Protein AF-A0A1I3HPT5-F1 (afdb_monomer_lite)

pLDDT: mean 76.5, std 12.19, range [55.25, 94.31]

Radius of gyration: 19.52 Å; chains: 1; bounding box: 48×18×49 Å

Structure (mmCIF, N/CA/C/O backbone):
data_AF-A0A1I3HPT5-F1
#
_entry.id   AF-A0A1I3HPT5-F1
#
loop_
_atom_site.group_PDB
_atom_site.id
_atom_site.type_symbol
_atom_site.label_atom_id
_atom_site.label_alt_id
_atom_site.label_comp_id
_atom_site.label_asym_id
_atom_site.label_entity_id
_atom_site.label_seq_id
_atom_site.pdbx_PDB_ins_code
_atom_site.Cartn_x
_atom_site.Cartn_y
_atom_site.Cartn_z
_atom_site.occupancy
_atom_site.B_iso_or_equiv
_atom_site.auth_seq_id
_atom_site.auth_comp_id
_atom_site.auth_asym_id
_atom_site.auth_atom_id
_atom_site.pdbx_PDB_model_num
ATOM 1 N N . MET A 1 1 ? -10.972 7.142 25.214 1.00 55.25 1 MET A N 1
ATOM 2 C CA . MET A 1 1 ? -11.167 6.105 24.166 1.00 55.25 1 MET A CA 1
ATOM 3 C C . MET A 1 1 ? -10.017 6.239 23.173 1.00 55.25 1 MET A C 1
ATOM 5 O O . MET A 1 1 ? -10.200 6.657 22.036 1.00 55.25 1 MET A O 1
ATOM 9 N N . GLU A 1 2 ? -8.809 5.915 23.626 1.00 59.56 2 GLU A N 1
ATOM 10 C CA . GLU A 1 2 ? -7.577 5.978 22.830 1.00 59.56 2 GLU A CA 1
ATOM 11 C C . GLU A 1 2 ? -7.572 4.961 21.674 1.00 59.56 2 GLU A C 1
ATOM 13 O O . GLU A 1 2 ? -7.059 5.252 20.595 1.00 59.56 2 GLU A O 1
ATOM 18 N N . SER A 1 3 ? -8.214 3.797 21.845 1.00 74.75 3 SER A N 1
ATOM 19 C CA . SER A 1 3 ? -8.089 2.670 20.905 1.00 74.75 3 SER A CA 1
ATOM 20 C C . SER A 1 3 ? -8.664 2.939 19.507 1.00 74.75 3 SER A C 1
ATOM 22 O O . SER A 1 3 ? -8.081 2.514 18.508 1.00 74.75 3 SER A O 1
ATOM 24 N N . THR A 1 4 ? -9.772 3.677 19.402 1.00 80.12 4 THR A N 1
ATOM 25 C CA . THR A 1 4 ? -10.403 3.974 18.105 1.00 80.12 4 THR A CA 1
ATOM 26 C C . THR A 1 4 ? -9.584 4.986 17.301 1.00 80.12 4 THR A C 1
ATOM 28 O O . THR A 1 4 ? -9.388 4.813 16.098 1.00 80.12 4 THR A O 1
ATOM 31 N N . ASN A 1 5 ? -9.047 6.017 17.961 1.00 87.25 5 ASN A N 1
ATOM 32 C CA . ASN A 1 5 ? -8.221 7.036 17.308 1.00 87.25 5 ASN A CA 1
ATOM 33 C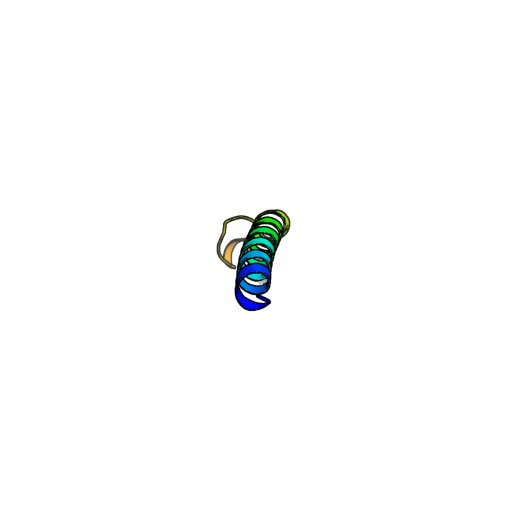 C . ASN A 1 5 ? -6.879 6.465 16.835 1.00 87.25 5 ASN A C 1
ATOM 35 O O . ASN A 1 5 ? -6.417 6.789 15.736 1.00 87.25 5 ASN A O 1
ATOM 39 N N . GLU A 1 6 ? -6.277 5.571 17.620 1.00 86.00 6 GLU A N 1
ATOM 40 C CA . GLU A 1 6 ? -5.066 4.856 17.218 1.00 86.00 6 GLU A CA 1
ATOM 41 C C . GLU A 1 6 ? -5.299 3.963 15.999 1.00 86.00 6 GLU A C 1
ATOM 43 O O . GLU A 1 6 ? -4.477 3.946 15.079 1.00 86.00 6 GLU A O 1
ATOM 48 N N . PHE A 1 7 ? -6.422 3.241 15.959 1.00 90.06 7 PHE A N 1
ATOM 49 C CA . PHE A 1 7 ? -6.776 2.397 14.821 1.00 90.06 7 PHE A CA 1
ATOM 50 C C . PHE A 1 7 ? -6.932 3.224 13.539 1.00 90.06 7 PHE A C 1
ATOM 52 O O . PHE A 1 7 ? -6.291 2.931 12.528 1.00 90.06 7 PHE A O 1
ATOM 59 N N . VAL A 1 8 ? -7.708 4.311 13.598 1.00 91.25 8 VAL A N 1
ATOM 60 C CA . VAL A 1 8 ? -7.897 5.225 12.460 1.00 91.25 8 VAL A CA 1
ATOM 61 C C . VAL A 1 8 ? -6.562 5.816 11.999 1.00 91.25 8 VAL A C 1
ATOM 63 O O . VAL A 1 8 ? -6.296 5.883 10.797 1.00 91.25 8 VAL A O 1
ATOM 66 N N . SER A 1 9 ? -5.690 6.196 12.935 1.00 90.06 9 SER A N 1
ATOM 67 C CA . SER A 1 9 ? -4.363 6.733 12.615 1.00 90.06 9 SER A CA 1
ATOM 68 C C . SER A 1 9 ? -3.478 5.695 11.923 1.00 90.06 9 SER A C 1
ATOM 70 O O . SER A 1 9 ? -2.836 6.003 10.919 1.00 90.06 9 SER A O 1
ATOM 72 N N . LYS A 1 10 ? -3.486 4.440 12.391 1.00 91.56 10 LYS A N 1
ATOM 73 C CA . LYS A 1 10 ? -2.749 3.334 11.754 1.00 91.56 10 LYS A CA 1
ATOM 74 C C . LYS A 1 10 ? -3.239 3.072 10.329 1.00 91.56 10 LYS A C 1
ATOM 76 O O . LYS A 1 10 ? -2.407 2.923 9.435 1.00 91.56 10 LYS A O 1
ATOM 81 N N . VAL A 1 11 ? -4.554 3.079 10.097 1.00 94.31 11 VAL A N 1
ATOM 82 C CA . VAL A 1 11 ? -5.132 2.895 8.753 1.00 94.31 11 VAL A CA 1
ATOM 83 C C . VAL A 1 11 ? -4.698 4.017 7.808 1.00 94.31 11 VAL A C 1
ATOM 85 O O . VAL A 1 11 ? -4.181 3.735 6.726 1.00 94.31 11 VAL A O 1
ATOM 88 N N . LYS A 1 12 ? -4.825 5.282 8.230 1.00 94.25 12 LYS A N 1
ATOM 89 C CA . LYS A 1 12 ? -4.395 6.442 7.427 1.00 94.25 12 LYS A CA 1
ATOM 90 C C . LYS A 1 12 ? -2.902 6.381 7.094 1.00 94.25 12 LYS A C 1
ATOM 92 O O . LYS A 1 12 ? -2.510 6.582 5.945 1.00 94.25 12 LYS A O 1
ATOM 97 N N . ASN A 1 13 ? -2.067 6.034 8.074 1.00 92.56 13 ASN A N 1
ATOM 98 C CA . ASN A 1 13 ? -0.623 5.904 7.880 1.00 92.56 13 ASN A CA 1
ATOM 99 C C . ASN A 1 13 ? -0.262 4.780 6.897 1.00 92.56 13 ASN A C 1
ATOM 101 O O . ASN A 1 13 ? 0.641 4.945 6.074 1.00 92.56 13 ASN A O 1
ATOM 105 N N . ALA A 1 14 ? -0.968 3.648 6.952 1.00 91.31 14 ALA A N 1
ATOM 106 C CA . ALA A 1 14 ? -0.758 2.536 6.030 1.00 91.31 14 ALA A CA 1
ATOM 107 C C . ALA A 1 14 ? -1.094 2.923 4.580 1.00 91.31 14 ALA A C 1
ATOM 109 O O . ALA A 1 14 ? -0.303 2.647 3.675 1.00 91.31 14 ALA A O 1
ATOM 110 N N . GLN A 1 15 ? -2.216 3.620 4.372 1.00 90.06 15 GLN A N 1
ATOM 111 C CA . GLN A 1 15 ? -2.636 4.114 3.056 1.00 90.06 15 GLN A CA 1
ATOM 112 C C . GLN A 1 15 ? -1.623 5.113 2.482 1.00 90.06 15 GLN A C 1
ATOM 114 O O . GLN A 1 15 ? -1.119 4.908 1.378 1.00 90.06 15 GLN A O 1
ATOM 119 N N . ALA A 1 16 ? -1.214 6.114 3.269 1.00 91.12 16 ALA A N 1
ATOM 120 C CA . ALA A 1 16 ? -0.224 7.106 2.846 1.00 91.12 16 ALA A CA 1
ATOM 121 C C . ALA A 1 16 ? 1.134 6.470 2.490 1.00 91.12 16 ALA A C 1
ATOM 123 O O . ALA A 1 16 ? 1.788 6.858 1.519 1.00 91.12 16 ALA A O 1
ATOM 124 N N . LYS A 1 17 ? 1.573 5.457 3.250 1.00 87.75 17 LYS A N 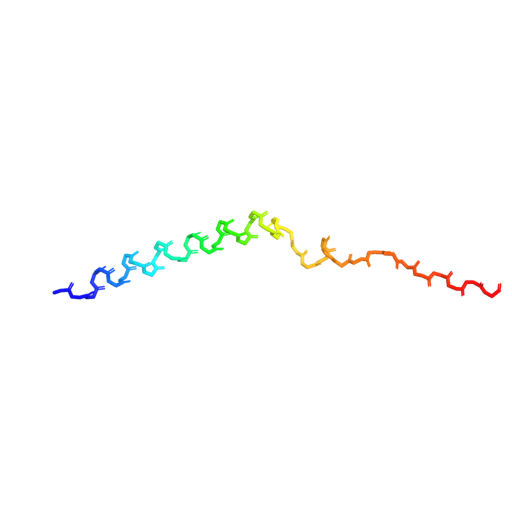1
ATOM 125 C CA . LYS A 1 17 ? 2.800 4.705 2.943 1.00 87.75 17 LYS A CA 1
ATOM 126 C C . LYS A 1 17 ? 2.669 3.933 1.632 1.00 87.75 17 LYS A C 1
ATOM 128 O O . LYS A 1 17 ? 3.611 3.906 0.841 1.00 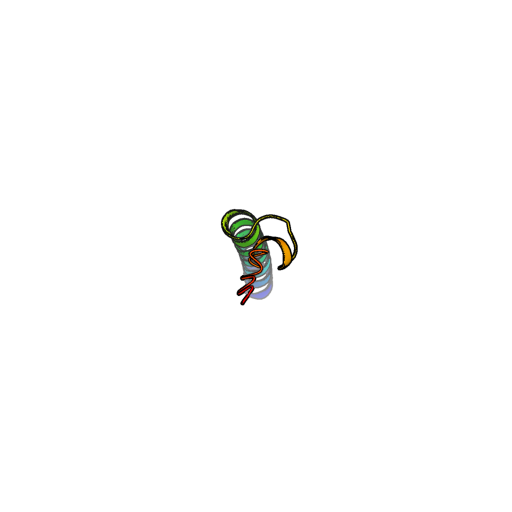87.75 17 LYS A O 1
ATOM 133 N N . GLN A 1 18 ? 1.518 3.313 1.389 1.00 85.56 18 GLN A N 1
ATOM 134 C CA . GLN A 1 18 ? 1.263 2.581 0.155 1.00 85.56 18 GLN A CA 1
ATOM 135 C C . GLN A 1 18 ? 1.251 3.513 -1.063 1.00 85.56 18 GLN A C 1
ATOM 137 O O . GLN A 1 18 ? 1.838 3.169 -2.087 1.00 85.56 18 GLN A O 1
ATOM 142 N N . GLU A 1 19 ? 0.641 4.692 -0.956 1.00 86.00 19 GLU A N 1
ATOM 143 C CA . GLU A 1 19 ? 0.650 5.715 -2.009 1.00 86.00 19 GLU A CA 1
ATOM 144 C C . GLU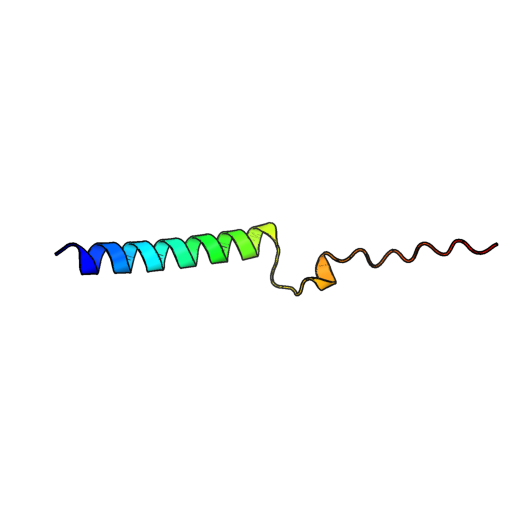 A 1 19 ? 2.062 6.207 -2.313 1.00 86.00 19 GLU A C 1
ATOM 146 O O . GLU A 1 19 ? 2.472 6.202 -3.473 1.00 86.00 19 GLU A O 1
ATOM 151 N N . LYS A 1 20 ? 2.849 6.533 -1.280 1.00 86.62 20 LYS A N 1
ATOM 152 C CA . LYS A 1 20 ? 4.261 6.911 -1.445 1.00 86.62 20 LYS A CA 1
ATOM 153 C C . LYS A 1 20 ? 5.071 5.805 -2.113 1.00 86.62 20 LYS A C 1
ATOM 155 O O . LYS A 1 20 ? 5.837 6.076 -3.032 1.00 86.62 20 LYS A O 1
ATOM 160 N N . ASN A 1 21 ? 4.876 4.554 -1.704 1.00 82.38 21 ASN A N 1
ATOM 161 C CA . ASN A 1 21 ? 5.552 3.425 -2.334 1.00 82.38 21 ASN A CA 1
ATOM 162 C C . ASN A 1 21 ? 5.154 3.279 -3.808 1.00 82.38 21 ASN A C 1
ATOM 164 O O . ASN A 1 21 ? 6.023 3.059 -4.643 1.00 82.38 21 ASN A O 1
ATOM 168 N N . LYS A 1 22 ? 3.873 3.463 -4.149 1.00 80.06 22 LYS A N 1
ATOM 169 C CA . LYS A 1 22 ? 3.418 3.459 -5.546 1.00 80.06 22 LYS A CA 1
ATOM 170 C C . LYS A 1 22 ? 4.015 4.612 -6.3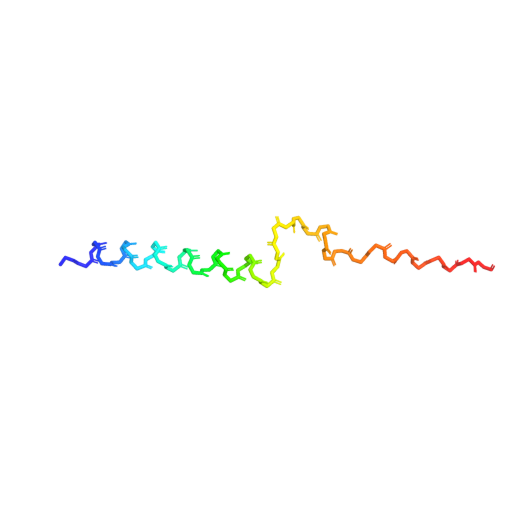55 1.00 80.06 22 LYS A C 1
ATOM 172 O O . LYS A 1 22 ? 4.413 4.397 -7.493 1.00 80.06 22 LYS A O 1
ATOM 177 N N . ALA A 1 23 ? 4.092 5.811 -5.779 1.00 81.31 23 ALA A N 1
ATOM 178 C CA . ALA A 1 23 ? 4.622 6.996 -6.449 1.00 81.31 23 ALA A CA 1
ATOM 179 C C . ALA A 1 23 ? 6.136 6.900 -6.698 1.00 81.31 23 ALA A C 1
ATOM 181 O O . ALA A 1 23 ? 6.601 7.197 -7.793 1.00 81.31 23 ALA A O 1
ATOM 182 N N . HIS A 1 24 ? 6.907 6.454 -5.703 1.00 80.19 24 HIS A N 1
ATOM 183 C CA . HIS A 1 24 ? 8.370 6.396 -5.797 1.00 80.19 24 HIS A CA 1
ATOM 184 C C . HIS A 1 24 ? 8.897 5.108 -6.429 1.00 80.19 24 HIS A C 1
ATOM 186 O O . HIS A 1 24 ? 9.989 5.099 -6.996 1.00 80.19 24 HIS A O 1
ATOM 192 N N . TYR A 1 25 ? 8.163 4.005 -6.294 1.00 75.62 25 TYR A N 1
ATOM 193 C CA . TYR A 1 25 ? 8.638 2.672 -6.664 1.00 75.62 25 TYR A CA 1
ATOM 194 C C . TYR A 1 25 ? 7.734 1.959 -7.675 1.00 75.62 25 TYR A C 1
ATOM 196 O O . TYR A 1 25 ? 8.031 0.828 -8.051 1.00 75.62 25 TYR A O 1
ATOM 204 N N . GLY A 1 26 ? 6.687 2.628 -8.169 1.00 68.31 26 GLY A N 1
ATOM 205 C CA . GLY A 1 26 ? 5.789 2.107 -9.194 1.00 68.31 26 GLY A CA 1
ATOM 206 C C . GLY A 1 26 ? 4.861 0.991 -8.698 1.00 68.31 26 GLY A C 1
ATOM 207 O O . GLY A 1 26 ? 4.670 0.773 -7.501 1.00 68.31 26 GLY A O 1
ATOM 208 N N . LYS A 1 27 ? 4.244 0.280 -9.652 1.00 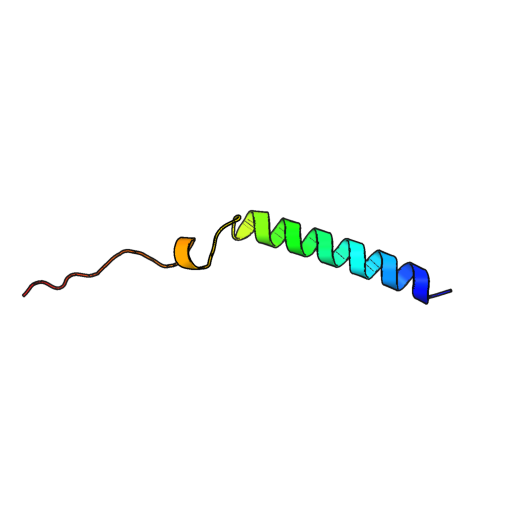65.31 27 LYS A N 1
ATOM 209 C CA . LYS A 1 27 ? 3.368 -0.886 -9.412 1.00 65.31 27 LYS A CA 1
ATOM 210 C C . LYS A 1 27 ? 4.108 -2.227 -9.501 1.00 65.31 27 LYS A C 1
ATOM 212 O O . LYS A 1 27 ? 3.497 -3.262 -9.246 1.00 65.31 27 LYS A O 1
ATOM 217 N N . GLY A 1 28 ? 5.366 -2.229 -9.934 1.00 56.03 28 GLY A N 1
ATOM 218 C CA . GLY A 1 28 ? 6.026 -3.434 -10.412 1.00 56.03 28 GLY A CA 1
ATOM 219 C C . GLY A 1 28 ? 7.143 -3.897 -9.499 1.00 56.03 28 GLY A C 1
ATOM 220 O O . GLY A 1 28 ? 8.025 -3.136 -9.119 1.00 56.03 28 GLY A O 1
ATOM 221 N N . THR A 1 29 ? 7.046 -5.179 -9.161 1.00 58.12 29 THR A N 1
ATOM 222 C CA . THR A 1 29 ? 8.129 -6.155 -8.989 1.00 58.12 29 THR A CA 1
ATOM 223 C C . THR A 1 29 ? 9.561 -5.592 -8.996 1.00 58.12 29 THR A C 1
ATOM 225 O O . THR A 1 29 ? 9.918 -4.908 -9.958 1.00 58.12 29 THR A O 1
ATOM 228 N N . PRO A 1 30 ? 10.430 -5.980 -8.036 1.00 59.53 30 PRO A N 1
ATOM 229 C CA . PRO A 1 30 ? 11.847 -5.585 -7.974 1.00 59.53 30 PRO A CA 1
ATOM 230 C C . PRO A 1 30 ? 12.597 -5.647 -9.316 1.00 59.53 30 PRO A C 1
ATOM 232 O O . PRO A 1 30 ? 13.510 -4.861 -9.553 1.00 59.53 30 PRO A O 1
ATOM 235 N N . SER A 1 31 ? 12.154 -6.525 -10.217 1.00 59.25 31 SER A N 1
ATOM 236 C CA . SER A 1 31 ? 12.560 -6.650 -11.616 1.00 59.25 31 SER A CA 1
ATOM 237 C C . SER A 1 31 ? 12.544 -5.343 -12.426 1.00 59.25 31 SER A C 1
ATOM 239 O O . SER A 1 31 ? 13.384 -5.192 -13.300 1.00 59.25 31 SER A O 1
ATOM 241 N N . GLN A 1 32 ? 11.645 -4.385 -12.154 1.00 58.56 32 GLN A N 1
ATOM 242 C CA . GLN A 1 32 ? 11.613 -3.093 -12.870 1.00 58.56 32 GLN A CA 1
ATOM 243 C C . GLN A 1 32 ? 12.773 -2.164 -12.485 1.00 58.56 32 GLN A C 1
ATOM 245 O O . GLN A 1 32 ? 13.142 -1.287 -13.260 1.00 58.56 32 GLN A O 1
ATOM 250 N N . LYS A 1 33 ? 13.337 -2.342 -11.285 1.00 62.94 33 LYS A N 1
ATOM 251 C CA . LYS A 1 33 ? 14.516 -1.606 -10.806 1.00 62.94 33 LYS A CA 1
ATOM 252 C C . LYS A 1 33 ? 15.816 -2.375 -10.997 1.00 62.94 33 LYS A C 1
ATOM 254 O O . LYS A 1 33 ? 16.889 -1.798 -10.831 1.00 62.94 33 LYS A O 1
ATOM 259 N N . LEU A 1 34 ? 15.731 -3.672 -11.283 1.00 66.75 34 LEU A N 1
ATOM 260 C CA . LEU A 1 34 ? 16.901 -4.476 -11.575 1.00 66.75 34 LEU A CA 1
ATOM 261 C C . LEU A 1 34 ? 17.440 -4.020 -12.932 1.00 66.75 34 LEU A C 1
ATOM 263 O O . LEU A 1 34 ? 16.758 -4.136 -13.947 1.00 66.75 34 LEU A O 1
ATOM 267 N N . SER A 1 35 ? 18.650 -3.463 -12.942 1.00 70.25 35 SER A N 1
ATOM 268 C CA . SER A 1 35 ? 19.331 -3.120 -14.187 1.00 70.25 35 SER A CA 1
ATOM 269 C C . SER A 1 35 ? 19.448 -4.382 -15.045 1.00 70.25 35 SER A C 1
ATOM 271 O O . SER A 1 35 ? 20.143 -5.323 -14.672 1.00 70.25 35 SER A O 1
ATOM 273 N N . THR A 1 36 ? 18.778 -4.408 -16.198 1.00 69.88 36 THR A N 1
ATOM 274 C CA . THR A 1 36 ? 18.906 -5.490 -17.189 1.00 69.88 36 THR A CA 1
ATOM 275 C C . THR A 1 36 ? 20.182 -5.363 -18.020 1.00 69.88 36 THR A C 1
ATOM 277 O O . THR A 1 36 ? 20.396 -6.147 -18.943 1.00 69.88 36 THR A O 1
ATOM 280 N N . LYS A 1 37 ? 21.039 -4.375 -17.721 1.00 71.19 37 LYS A N 1
ATOM 281 C CA . LYS A 1 37 ? 22.284 -4.131 -18.447 1.00 71.19 37 LYS A CA 1
ATOM 282 C C . LYS A 1 37 ? 23.266 -5.267 -18.162 1.00 71.19 37 LYS A C 1
ATOM 284 O O . LYS A 1 37 ? 24.064 -5.192 -17.231 1.00 71.19 37 LYS A O 1
ATOM 289 N N . GLN A 1 38 ? 23.211 -6.324 -18.972 1.00 74.50 38 GLN A N 1
ATOM 290 C CA . GLN A 1 38 ? 24.289 -7.301 -19.048 1.00 74.50 38 GLN A CA 1
ATOM 291 C C . GLN A 1 38 ? 25.544 -6.581 -19.543 1.00 74.50 38 GLN A C 1
ATOM 293 O O . GLN A 1 38 ? 25.603 -6.095 -20.670 1.00 74.50 38 GLN A O 1
ATOM 298 N N . HIS A 1 39 ? 26.548 -6.481 -18.678 1.00 73.44 39 HIS A N 1
ATOM 299 C CA . HIS A 1 39 ? 27.886 -6.087 -19.087 1.00 73.44 39 HIS A CA 1
ATOM 300 C C . HIS A 1 39 ? 28.542 -7.306 -19.732 1.00 73.44 39 HIS A C 1
ATOM 302 O O . HIS A 1 39 ? 29.140 -8.134 -19.051 1.00 73.44 39 HIS A O 1
ATOM 308 N N . THR A 1 40 ? 28.389 -7.451 -21.045 1.00 68.75 40 THR A N 1
ATOM 309 C CA . THR A 1 40 ? 29.188 -8.410 -21.805 1.00 68.75 40 THR A CA 1
ATOM 310 C C . THR A 1 40 ? 30.587 -7.820 -21.959 1.00 68.75 40 THR A C 1
ATOM 312 O O . THR A 1 40 ? 30.824 -7.005 -22.848 1.00 68.75 40 THR A O 1
ATOM 315 N N . ASN A 1 41 ? 31.518 -8.204 -21.085 1.00 71.19 41 ASN A N 1
ATOM 316 C CA . ASN A 1 41 ? 32.937 -8.137 -21.424 1.00 71.19 41 ASN A CA 1
ATOM 317 C C . ASN A 1 41 ? 33.205 -9.309 -22.369 1.00 71.19 41 ASN A C 1
ATOM 319 O O . ASN A 1 41 ? 33.551 -10.402 -21.924 1.00 71.19 41 ASN A O 1
ATOM 323 N N . ASN A 1 42 ? 32.935 -9.108 -23.659 1.00 61.88 42 ASN A N 1
ATOM 324 C CA . ASN A 1 42 ? 33.424 -10.029 -24.674 1.00 61.88 42 ASN A CA 1
ATOM 325 C C . ASN A 1 42 ? 34.942 -9.793 -24.809 1.00 61.88 42 ASN A C 1
ATOM 327 O O . ASN A 1 42 ? 35.320 -8.622 -24.909 1.00 61.88 42 ASN A O 1
ATOM 331 N N . PRO A 1 43 ? 35.782 -10.842 -24.731 1.00 68.50 43 PRO A N 1
ATOM 332 C CA . PRO A 1 43 ? 37.234 -10.715 -24.848 1.00 68.50 43 PRO A CA 1
ATOM 333 C C . PRO A 1 43 ? 37.667 -10.171 -26.214 1.00 68.50 43 PRO A C 1
ATOM 335 O O . PRO A 1 43 ? 36.892 -10.322 -27.193 1.00 68.50 43 PRO A O 1
#

Secondary structure (DSSP, 8-state):
-HHHHHHHHHHHHHHHHHHHHHHHH-SS-GGGTS---------

Sequence (43 aa):
MESTNEFVSKVKNAQAKQEKNKAHYGKGTPSQKLSTKQHTNNP

Foldseek 3Di:
DVVVVVVVVVVVVVVVVVVVCCVPPNPDDPVVVPPPDDPPPDD